Protein AF-A0A2D4G4Z9-F1 (afdb_monomer)

Sequence (163 aa):
LLLPGRHYLNAGLMAASVGGMIYFMLDSSYTGGMACLLGVSGLSSIMGVTLTAAIGGADMPVVITVLNSYSGWALCAEGFLLNNNLMTIVGALIGSSGAILSYIMCVAMNRSLPNVILGGYGTTSTAGGKPMEVVGTHTEVGIDQAIEMIKEANSIIITPGWG

Foldseek 3Di:
DDDVPLVVLLVVLVCVLVVLVVQCVVDPDPVSVVCSVVSNVVSVVVSLCSQLVLADPVLNVLVVLQVQLVVLVVQLVVCVVVVNPVSNVSSNVSNVRSVVVSCVVCVVVQHDPCCRRVVNPDHPPDPPDDPDDDDDDDDDDDPVRVVVVVVPDPDDDDDDDPD

Nearest PDB structures (foldseek):
  6s59-assembly1_A  TM=9.839E-01  e=1.837E-12  Ovis aries
  6que-assembly1_A  TM=9.903E-01  e=2.922E-12  Ovis aries
  6que-assembly1_B  TM=9.699E-01  e=7.644E-10  Ovis aries
  4o9t-assembly3_F  TM=8.627E-01  e=8.461E-04  Thermus thermophilus HB27
  3zsu-assembly1_A  TM=4.792E-01  e=2.767E+00  Thermosynechococcus vestitus BP-1

InterPro domains:
  IPR034300 NADP transhydrogenase beta-like domain [PF02233] (2-163)

Radius of gyration: 24.07 Å; Cα contacts (8 Å, |Δi|>4): 126; chains: 1; bounding box: 61×29×66 Å

Organism: Micrurus corallinus (NCBI:txid54390)

Solvent-accessible surface area (backbone atoms only — not comparable to full-atom values): 9462 Å² total; per-residue (Å²): 95,86,65,88,63,49,68,59,52,50,50,48,46,50,50,50,46,57,52,42,51,57,54,46,72,73,44,89,46,68,69,57,39,51,51,39,54,54,46,41,54,51,44,50,54,53,46,52,52,59,45,56,45,42,37,55,80,90,54,43,72,47,54,54,26,44,50,44,13,49,55,11,49,51,35,26,54,51,12,62,75,69,72,33,70,65,41,30,53,52,10,50,53,41,18,51,50,17,47,53,52,29,48,53,53,24,57,76,66,48,37,54,66,66,38,52,59,70,49,52,88,76,51,86,78,67,73,94,64,81,78,82,79,89,82,86,80,88,85,88,80,55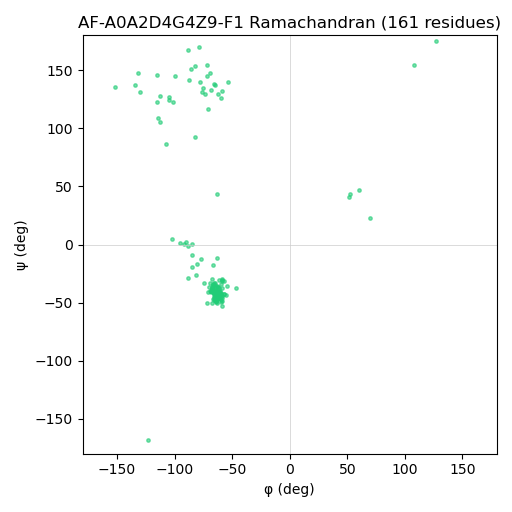,71,71,58,51,54,51,56,58,70,74,48,92,74,87,87,86,85,86,73,94,121

Secondary structure (DSSP, 8-state):
---TTHHHHHHHHHHHHHHHHHHHHH---HHHHHHHHHHHHHHHHHHHHHHHTTS-GGGHHHHHHHHHHHHHHHHHHHHHHTT-HHHHHHHHHHHHHHHHHHHHHHHHTT--HHHHHTT--S-TT--SSPPPPP-S------HHHHHHHHHH-S---------

Mean predicted aligned error: 7.36 Å

Structure (mmCIF, N/CA/C/O backbone):
data_AF-A0A2D4G4Z9-F1
#
_entry.id   AF-A0A2D4G4Z9-F1
#
loop_
_atom_site.group_PDB
_atom_site.id
_atom_site.type_symbol
_atom_site.label_atom_id
_atom_site.label_alt_id
_atom_site.label_comp_id
_atom_site.label_asym_id
_atom_site.label_entity_id
_atom_site.label_seq_id
_atom_site.pdbx_PDB_ins_code
_atom_site.Cartn_x
_atom_site.Cartn_y
_atom_site.Cartn_z
_atom_site.occupancy
_atom_site.B_iso_or_equiv
_atom_site.auth_seq_id
_atom_site.auth_comp_id
_atom_site.auth_asym_id
_atom_site.auth_atom_id
_atom_site.pdbx_PDB_model_num
ATOM 1 N N . LEU A 1 1 ? -9.223 12.419 -6.079 1.00 68.00 1 LEU A N 1
ATOM 2 C CA . LEU A 1 1 ? -9.362 13.034 -7.422 1.00 68.00 1 LEU A CA 1
ATOM 3 C C . LEU A 1 1 ? -9.654 11.922 -8.428 1.00 68.00 1 LEU A C 1
ATOM 5 O O . LEU A 1 1 ? -8.976 10.906 -8.381 1.00 68.00 1 LEU A O 1
ATOM 9 N N . LEU A 1 2 ? -10.681 12.049 -9.276 1.00 74.31 2 LEU A N 1
ATOM 10 C CA . LEU A 1 2 ? -11.082 10.985 -10.212 1.00 74.31 2 LEU A CA 1
ATOM 11 C C . LEU A 1 2 ? -10.865 11.439 -11.659 1.00 74.31 2 LEU A C 1
ATOM 13 O O . LEU A 1 2 ? -11.587 12.295 -12.156 1.00 74.31 2 LEU A O 1
ATOM 17 N N . LEU A 1 3 ? -9.860 10.864 -12.323 1.00 78.19 3 LEU A N 1
ATOM 18 C CA . LEU A 1 3 ? -9.582 11.103 -13.742 1.00 78.19 3 LEU A CA 1
ATOM 19 C C . LEU A 1 3 ? -10.552 10.299 -14.633 1.00 78.19 3 LEU A C 1
ATOM 21 O O . LEU A 1 3 ? -10.811 9.124 -14.336 1.00 78.19 3 LEU A O 1
ATOM 25 N N . PRO A 1 4 ? -11.057 10.876 -15.741 1.00 79.88 4 PRO A N 1
ATOM 26 C CA . PRO A 1 4 ? -11.864 10.134 -16.706 1.00 79.88 4 PRO A CA 1
ATOM 27 C C . PRO A 1 4 ? -11.030 9.001 -17.320 1.00 79.88 4 PRO A C 1
ATOM 29 O O . PRO A 1 4 ? -9.899 9.211 -17.748 1.00 79.88 4 PRO A O 1
ATOM 32 N N . GLY A 1 5 ? -11.565 7.776 -17.329 1.00 82.06 5 GLY A N 1
ATOM 33 C CA . GLY A 1 5 ? -10.870 6.617 -17.903 1.00 82.06 5 GLY A CA 1
ATOM 34 C C . GLY A 1 5 ? -9.636 6.137 -17.122 1.00 82.06 5 GLY A C 1
ATOM 35 O O . GLY A 1 5 ? -8.791 5.464 -17.707 1.00 82.06 5 GLY A O 1
ATOM 36 N N . ARG A 1 6 ? -9.526 6.427 -15.813 1.00 82.31 6 ARG A N 1
ATOM 37 C CA . ARG A 1 6 ? -8.356 6.074 -14.971 1.00 82.31 6 ARG A CA 1
ATOM 38 C C . ARG A 1 6 ? -7.851 4.634 -15.127 1.00 82.31 6 ARG A C 1
ATOM 40 O O . ARG A 1 6 ? -6.650 4.404 -15.095 1.00 82.31 6 ARG A O 1
ATOM 47 N N . HIS A 1 7 ? -8.755 3.666 -15.299 1.00 85.81 7 HIS A N 1
ATOM 48 C CA . HIS A 1 7 ? -8.384 2.256 -15.424 1.00 85.81 7 HIS A CA 1
ATOM 49 C C . HIS A 1 7 ? -7.645 1.991 -16.736 1.00 85.81 7 HIS A C 1
ATOM 51 O O . HIS A 1 7 ? -6.642 1.287 -16.728 1.00 85.81 7 HIS A O 1
ATOM 57 N N . TYR A 1 8 ? -8.080 2.619 -17.832 1.00 88.25 8 TYR A N 1
ATOM 58 C CA . TYR A 1 8 ? -7.391 2.552 -19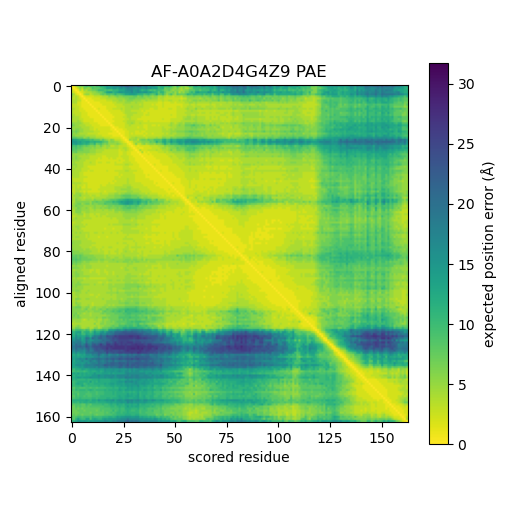.119 1.00 88.25 8 TYR A CA 1
ATOM 59 C C . TYR A 1 8 ? -6.047 3.274 -19.075 1.00 88.25 8 TYR A C 1
ATOM 61 O O . TYR A 1 8 ? -5.067 2.761 -19.605 1.00 88.25 8 TYR A O 1
ATOM 69 N N . LEU A 1 9 ? -5.979 4.425 -18.397 1.00 89.38 9 LEU A N 1
ATOM 70 C CA . LEU A 1 9 ? -4.730 5.165 -18.224 1.00 89.38 9 LEU A CA 1
ATOM 71 C C . LEU A 1 9 ? -3.703 4.349 -17.426 1.00 89.38 9 LEU A C 1
ATOM 73 O O . LEU A 1 9 ? -2.585 4.155 -17.892 1.00 89.38 9 LEU A O 1
ATOM 77 N N . ASN A 1 10 ? -4.092 3.804 -16.271 1.00 89.94 10 ASN A N 1
ATOM 78 C CA . ASN A 1 10 ? -3.200 2.994 -15.438 1.00 89.94 10 ASN A CA 1
ATOM 79 C C . ASN A 1 10 ? -2.799 1.684 -16.132 1.00 89.94 10 ASN A C 1
ATOM 81 O O . ASN A 1 10 ? -1.637 1.290 -16.061 1.00 89.94 10 ASN A O 1
ATOM 85 N N . ALA A 1 11 ? -3.724 1.038 -16.849 1.00 90.25 11 ALA A N 1
ATOM 86 C CA . ALA A 1 11 ? -3.412 -0.142 -17.653 1.00 90.25 11 ALA A CA 1
ATOM 87 C C . ALA A 1 11 ? -2.425 0.187 -18.783 1.00 90.25 11 ALA A C 1
ATOM 89 O O . ALA A 1 11 ? -1.481 -0.565 -19.005 1.00 90.25 11 ALA A O 1
ATOM 90 N N . GLY A 1 12 ? -2.599 1.329 -19.455 1.00 93.12 12 GLY A N 1
ATOM 91 C CA . GLY A 1 12 ? -1.681 1.815 -20.483 1.00 93.12 12 GLY A CA 1
ATOM 92 C C . GLY A 1 12 ? -0.286 2.116 -19.934 1.00 93.12 12 GLY A C 1
ATOM 93 O O . GLY A 1 12 ? 0.700 1.677 -20.518 1.00 93.12 12 GLY A O 1
ATOM 94 N N . LEU A 1 13 ? -0.190 2.794 -18.784 1.00 91.75 13 LEU A N 1
ATOM 95 C CA . LEU A 1 13 ? 1.088 3.065 -18.112 1.00 91.75 13 LEU A CA 1
ATOM 96 C C . LEU A 1 13 ? 1.809 1.771 -17.707 1.00 91.75 13 LEU A C 1
ATOM 98 O O . LEU A 1 13 ? 3.020 1.649 -17.907 1.00 91.75 13 LEU A O 1
ATOM 102 N N . MET A 1 14 ? 1.070 0.791 -17.181 1.00 91.31 14 MET A N 1
ATOM 103 C CA . MET A 1 14 ? 1.620 -0.520 -16.833 1.00 91.31 14 MET A CA 1
ATOM 104 C C . MET A 1 14 ? 2.093 -1.273 -18.083 1.00 91.31 14 MET A C 1
ATOM 106 O O . MET A 1 14 ? 3.218 -1.769 -18.107 1.00 91.31 14 MET A O 1
ATOM 110 N N . ALA A 1 15 ? 1.278 -1.310 -19.140 1.00 93.88 15 ALA A N 1
ATOM 111 C CA . ALA A 1 15 ? 1.630 -1.960 -20.399 1.00 93.88 15 ALA A CA 1
ATOM 112 C C . ALA A 1 15 ? 2.859 -1.314 -21.056 1.00 93.88 15 ALA A C 1
A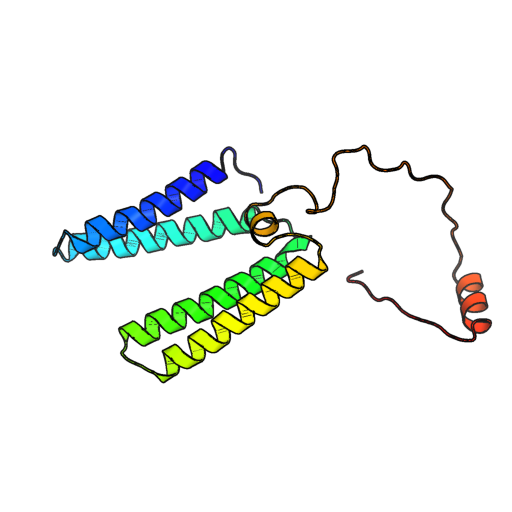TOM 114 O O . ALA A 1 15 ? 3.746 -2.029 -21.514 1.00 93.88 15 ALA A O 1
ATOM 115 N N . ALA A 1 16 ? 2.957 0.019 -21.045 1.00 93.25 16 ALA A N 1
ATOM 116 C CA . ALA A 1 16 ? 4.127 0.744 -21.534 1.00 93.25 16 ALA A CA 1
ATOM 117 C C . ALA A 1 16 ? 5.386 0.428 -20.709 1.00 93.25 16 ALA A C 1
ATOM 119 O O . ALA A 1 16 ? 6.452 0.209 -21.281 1.00 93.25 16 ALA A O 1
ATOM 120 N N . SER A 1 17 ? 5.261 0.340 -19.381 1.00 92.00 17 SER A N 1
ATOM 121 C CA . SER A 1 17 ? 6.384 0.005 -18.493 1.00 92.00 17 SER A CA 1
ATOM 122 C C . SER A 1 17 ? 6.907 -1.415 -18.738 1.00 92.00 17 SER A C 1
ATOM 124 O O . SER A 1 17 ? 8.114 -1.620 -18.841 1.00 92.00 17 SER A O 1
ATOM 126 N N . VAL A 1 18 ? 6.007 -2.394 -18.889 1.00 91.75 18 VAL A N 1
ATOM 127 C CA . VAL A 1 18 ? 6.376 -3.789 -19.194 1.00 91.75 18 VAL A CA 1
ATOM 128 C C . VAL A 1 18 ? 6.897 -3.921 -20.628 1.00 91.75 18 VAL A C 1
ATOM 130 O O . VAL A 1 18 ? 7.896 -4.594 -20.862 1.00 91.75 18 VAL A O 1
ATOM 133 N N . GLY A 1 19 ? 6.277 -3.242 -21.593 1.00 90.56 19 GLY A N 1
ATOM 134 C CA . GLY A 1 19 ? 6.728 -3.228 -22.986 1.00 90.56 19 GLY A CA 1
ATOM 135 C C . GLY A 1 19 ? 8.126 -2.626 -23.151 1.00 90.56 19 GLY A C 1
ATOM 136 O O . GLY A 1 19 ? 8.928 -3.146 -23.926 1.00 90.56 19 GLY A O 1
ATOM 137 N N . GLY A 1 20 ? 8.461 -1.595 -22.368 1.00 89.38 20 GLY A N 1
ATOM 138 C CA . GLY A 1 20 ? 9.802 -1.004 -22.334 1.00 89.38 20 GLY A CA 1
ATOM 139 C C . GLY A 1 20 ? 10.899 -1.998 -21.937 1.00 89.38 20 GLY A C 1
ATOM 140 O O . GLY A 1 20 ? 12.016 -1.902 -22.442 1.00 89.38 20 GLY A O 1
ATOM 141 N N . MET A 1 21 ? 10.578 -3.007 -21.117 1.00 89.06 21 MET A N 1
ATOM 142 C CA . MET A 1 21 ? 11.516 -4.080 -20.763 1.00 89.06 21 MET A CA 1
ATOM 143 C C . MET A 1 21 ? 11.913 -4.928 -21.978 1.00 89.06 21 MET A C 1
ATOM 145 O O . MET A 1 21 ? 13.068 -5.331 -22.087 1.00 89.06 21 MET A O 1
ATOM 149 N N . ILE A 1 22 ? 10.985 -5.173 -22.911 1.00 89.94 22 ILE A N 1
ATOM 150 C CA . ILE A 1 22 ? 11.268 -5.941 -24.133 1.00 89.94 22 ILE A CA 1
ATOM 151 C C . ILE A 1 22 ? 12.291 -5.189 -24.985 1.00 89.94 22 ILE A C 1
ATOM 153 O O . ILE A 1 22 ? 13.293 -5.769 -25.394 1.00 89.94 22 ILE A O 1
ATOM 157 N N . TYR A 1 23 ? 12.072 -3.891 -25.209 1.00 88.94 23 TYR A N 1
ATOM 158 C CA . TYR A 1 23 ? 13.015 -3.063 -25.962 1.00 88.94 23 TYR A CA 1
ATOM 159 C C . TYR A 1 23 ? 14.389 -3.015 -25.275 1.00 88.94 23 TYR A C 1
ATOM 161 O O . TYR A 1 23 ? 15.407 -3.210 -25.933 1.00 88.94 23 TYR A O 1
ATOM 169 N N . PHE A 1 24 ? 14.414 -2.845 -23.949 1.00 91.19 24 PHE A N 1
ATOM 170 C CA . PHE A 1 24 ? 15.646 -2.837 -23.156 1.00 91.19 24 PHE A CA 1
ATOM 171 C C . PHE A 1 24 ? 16.463 -4.138 -23.270 1.00 91.19 24 PHE A C 1
ATOM 173 O O . PHE A 1 24 ? 17.685 -4.097 -23.193 1.00 91.19 24 PHE A O 1
ATOM 180 N N . MET A 1 25 ? 15.810 -5.289 -23.458 1.00 91.00 25 MET A N 1
ATOM 181 C CA . MET A 1 25 ? 16.489 -6.581 -23.631 1.00 91.00 25 MET A CA 1
ATOM 182 C C . MET A 1 25 ? 16.993 -6.823 -25.062 1.00 91.00 25 MET A C 1
ATOM 184 O O . MET A 1 25 ? 17.927 -7.599 -25.252 1.00 91.00 25 MET A O 1
ATOM 188 N N . LEU A 1 26 ? 16.362 -6.213 -26.069 1.00 90.94 26 LEU A N 1
ATOM 189 C CA . LEU A 1 26 ? 16.695 -6.423 -27.483 1.00 90.94 26 LEU A CA 1
ATOM 190 C C . LEU A 1 26 ? 17.780 -5.469 -27.995 1.00 90.94 26 LEU A C 1
ATOM 192 O O . LEU A 1 26 ? 18.509 -5.823 -28.921 1.00 90.94 26 LEU A O 1
ATOM 196 N N . ASP A 1 27 ? 17.876 -4.271 -27.421 1.00 86.69 27 ASP A N 1
ATOM 197 C CA . ASP A 1 27 ? 18.852 -3.254 -27.808 1.00 86.69 27 ASP A CA 1
ATOM 198 C C . ASP A 1 27 ? 20.033 -3.224 -26.826 1.00 86.69 27 ASP A C 1
ATOM 200 O O . ASP A 1 27 ? 19.863 -3.005 -25.630 1.00 86.69 27 ASP A O 1
ATOM 204 N N . SER A 1 28 ? 21.254 -3.411 -27.333 1.00 86.50 28 SER A N 1
ATOM 205 C CA . SER A 1 28 ? 22.488 -3.331 -26.537 1.00 86.50 28 SER A CA 1
ATOM 206 C C . SER A 1 28 ? 23.094 -1.922 -26.500 1.00 86.50 28 SER A C 1
ATOM 208 O O . SER A 1 28 ? 24.180 -1.727 -25.950 1.00 86.50 28 SER A O 1
ATOM 210 N N . SER A 1 29 ? 22.445 -0.934 -27.123 1.00 92.81 29 SER A N 1
ATOM 211 C CA . SER A 1 29 ? 22.910 0.452 -27.127 1.00 92.81 29 SER A CA 1
ATOM 212 C C . SER A 1 29 ? 22.807 1.092 -25.741 1.00 92.81 29 SER A C 1
ATOM 214 O O . SER A 1 29 ? 21.756 1.072 -25.101 1.00 92.81 29 SER A O 1
ATOM 216 N N . TYR A 1 30 ? 23.879 1.762 -25.304 1.00 90.12 30 TYR A N 1
ATOM 217 C CA . TYR A 1 30 ? 23.885 2.533 -24.055 1.00 90.12 30 TYR A CA 1
ATOM 218 C C . TYR A 1 30 ? 22.784 3.603 -24.032 1.00 90.12 30 TYR A C 1
ATOM 220 O O . TYR A 1 30 ? 22.088 3.773 -23.031 1.00 90.12 30 TYR A O 1
ATOM 228 N N . THR A 1 31 ? 22.596 4.306 -25.150 1.00 91.62 31 THR A N 1
ATOM 229 C CA . THR A 1 31 ? 21.581 5.357 -25.271 1.00 91.62 31 THR A CA 1
ATOM 230 C C . THR A 1 31 ? 20.169 4.782 -25.167 1.00 91.62 31 THR A C 1
ATOM 232 O O . THR A 1 31 ? 19.332 5.364 -24.478 1.00 91.62 31 THR A O 1
ATOM 235 N N . GLY A 1 32 ? 19.917 3.626 -25.793 1.00 89.44 32 GLY A N 1
ATOM 236 C CA . GLY A 1 32 ? 18.637 2.920 -25.701 1.00 89.44 32 GLY A CA 1
ATOM 237 C C . GLY A 1 32 ? 18.352 2.437 -24.279 1.00 89.44 32 GLY A C 1
ATOM 238 O O . GLY A 1 32 ? 17.271 2.689 -23.741 1.00 89.44 32 GLY A O 1
ATOM 239 N N . GLY A 1 33 ? 19.356 1.843 -23.628 1.00 90.38 33 GLY A N 1
ATOM 240 C CA . GLY A 1 33 ? 19.263 1.385 -22.244 1.00 90.38 33 GLY A CA 1
ATOM 241 C C . GLY A 1 33 ? 18.954 2.513 -21.255 1.00 90.38 33 GLY A C 1
ATOM 242 O O . GLY A 1 33 ? 18.031 2.404 -20.444 1.00 90.38 33 GLY A O 1
ATOM 243 N N . MET A 1 34 ? 19.674 3.633 -21.362 1.00 92.19 34 MET A N 1
ATOM 244 C CA . MET A 1 34 ? 19.466 4.799 -20.499 1.00 92.19 34 MET A CA 1
ATOM 245 C C . MET A 1 34 ? 18.093 5.446 -20.722 1.00 92.19 34 MET A C 1
ATOM 247 O O . MET A 1 34 ? 17.412 5.804 -19.760 1.00 92.19 34 MET A O 1
ATOM 251 N N . ALA A 1 35 ? 17.655 5.556 -21.980 1.00 91.81 35 ALA A N 1
ATOM 252 C CA . ALA A 1 35 ? 16.330 6.073 -22.307 1.00 91.81 35 ALA A CA 1
ATOM 253 C C . ALA A 1 35 ? 15.216 5.209 -21.696 1.00 91.81 35 ALA A C 1
ATOM 255 O O . ALA A 1 35 ? 14.252 5.751 -21.156 1.00 91.81 35 ALA A O 1
ATOM 256 N N . CYS A 1 36 ? 15.366 3.881 -21.707 1.00 92.50 36 CYS A N 1
ATOM 257 C CA . CYS A 1 36 ? 14.403 2.968 -21.087 1.00 92.50 36 CYS A CA 1
ATOM 258 C C . CYS A 1 36 ? 14.354 3.111 -19.564 1.00 92.50 36 CYS A C 1
ATOM 260 O O . CYS A 1 36 ? 13.261 3.144 -19.000 1.00 92.50 36 CYS A O 1
ATOM 262 N N . LEU A 1 37 ? 15.508 3.241 -18.902 1.00 91.88 37 LEU A N 1
ATOM 263 C CA . LEU A 1 37 ? 15.584 3.448 -17.450 1.00 91.88 37 LEU A CA 1
ATOM 264 C C . LEU A 1 37 ? 14.914 4.758 -17.019 1.00 91.88 37 LEU A C 1
ATOM 266 O O . LEU A 1 37 ? 14.116 4.775 -16.078 1.00 91.88 37 LEU A O 1
ATOM 270 N N . LEU A 1 38 ? 15.192 5.855 -17.724 1.00 94.00 38 LEU A N 1
ATOM 271 C CA . LEU A 1 38 ? 14.544 7.142 -17.462 1.00 94.00 38 LEU A CA 1
ATOM 272 C C . LEU A 1 38 ? 13.047 7.094 -17.790 1.00 94.00 38 LEU A C 1
ATOM 274 O O . LEU A 1 38 ? 12.227 7.598 -17.021 1.00 94.00 38 LEU A O 1
ATOM 278 N N . GLY A 1 39 ? 12.687 6.436 -18.894 1.00 94.12 39 GLY A N 1
ATOM 279 C CA . GLY A 1 39 ? 11.305 6.234 -19.314 1.00 94.12 39 GLY A CA 1
ATOM 280 C C . GLY A 1 39 ? 10.487 5.483 -18.266 1.00 94.12 39 GLY A C 1
ATOM 281 O O . GLY A 1 39 ? 9.454 5.984 -17.826 1.00 94.12 39 GLY A O 1
ATOM 282 N N . VAL A 1 40 ? 10.961 4.322 -17.801 1.00 94.56 40 VAL A N 1
ATOM 283 C CA . VAL A 1 40 ? 10.249 3.528 -16.785 1.00 94.56 40 VAL A CA 1
ATOM 284 C C . V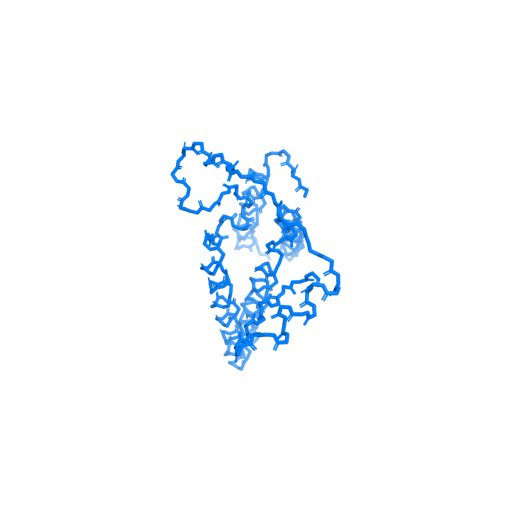AL A 1 40 ? 10.194 4.240 -15.432 1.00 94.56 40 VAL A C 1
ATOM 286 O O . VAL A 1 40 ? 9.171 4.180 -14.751 1.00 94.56 40 VAL A O 1
ATOM 289 N N . SER A 1 41 ? 11.238 4.986 -15.061 1.00 94.25 41 SER A N 1
ATOM 290 C CA . SER A 1 41 ? 11.245 5.811 -13.843 1.00 94.25 41 SER A CA 1
ATOM 291 C C . SER A 1 41 ? 10.183 6.916 -13.897 1.00 94.25 41 SER A C 1
ATOM 293 O O . SER A 1 41 ? 9.444 7.124 -12.933 1.00 94.25 41 SER A O 1
ATOM 295 N N . GLY A 1 42 ? 10.040 7.593 -15.040 1.00 95.44 42 GLY A N 1
ATOM 296 C CA . GLY A 1 42 ? 8.984 8.587 -15.252 1.00 95.44 42 GLY A CA 1
ATOM 297 C C . GLY A 1 42 ? 7.584 7.967 -15.257 1.00 95.44 42 GLY A C 1
ATOM 298 O O . GLY A 1 42 ? 6.694 8.439 -14.547 1.00 95.44 42 GLY A O 1
ATOM 299 N N . LEU A 1 43 ? 7.391 6.877 -16.006 1.00 94.44 43 LEU A N 1
ATOM 300 C CA . LEU A 1 43 ? 6.105 6.178 -16.106 1.00 94.44 43 LEU A CA 1
ATOM 301 C C . LEU A 1 43 ? 5.635 5.641 -14.748 1.00 94.44 43 LEU A C 1
ATOM 303 O O . LEU A 1 43 ? 4.480 5.848 -14.378 1.00 94.44 43 LEU A O 1
ATOM 307 N N . SER A 1 44 ? 6.525 5.003 -13.983 1.00 93.69 44 SER A N 1
ATOM 308 C CA . SER A 1 44 ? 6.218 4.490 -12.640 1.00 93.69 44 SER A CA 1
ATOM 309 C C . SER A 1 44 ? 5.897 5.608 -11.646 1.00 93.69 44 SER A C 1
ATOM 311 O O . SER A 1 44 ? 4.958 5.468 -10.863 1.00 93.69 44 SER A O 1
ATOM 313 N N . SER A 1 45 ? 6.593 6.747 -11.724 1.00 94.19 45 SER A N 1
ATOM 314 C CA . SER A 1 45 ? 6.301 7.922 -10.892 1.00 94.19 45 SER A CA 1
ATOM 315 C C . SER A 1 45 ? 4.898 8.473 -11.168 1.00 94.19 45 SER A C 1
ATOM 317 O O . SER A 1 45 ? 4.115 8.697 -10.242 1.00 94.19 45 SER A O 1
ATOM 319 N N . ILE A 1 46 ? 4.538 8.625 -12.447 1.00 94.12 46 ILE A N 1
ATOM 320 C CA . ILE A 1 46 ? 3.198 9.070 -12.862 1.00 94.12 46 ILE A CA 1
ATOM 321 C C . ILE A 1 46 ? 2.137 8.048 -12.434 1.00 94.12 46 ILE A C 1
ATOM 323 O O . ILE A 1 46 ? 1.076 8.424 -11.925 1.00 94.12 46 ILE A O 1
ATOM 327 N N . MET A 1 47 ? 2.419 6.754 -12.591 1.00 91.19 47 MET A N 1
ATOM 328 C CA . MET A 1 47 ? 1.529 5.677 -12.159 1.00 91.19 47 MET A CA 1
ATOM 329 C C . MET A 1 47 ? 1.299 5.704 -10.638 1.00 91.19 47 MET A C 1
ATOM 331 O O . MET A 1 47 ? 0.166 5.552 -10.184 1.00 91.19 47 MET A O 1
ATOM 335 N N . GLY A 1 48 ? 2.339 5.967 -9.843 1.00 91.44 48 GLY A N 1
ATOM 336 C CA . GLY A 1 48 ? 2.232 6.109 -8.389 1.00 91.44 48 GLY A CA 1
ATOM 337 C C . GLY A 1 48 ? 1.312 7.260 -7.974 1.00 91.44 48 GLY A C 1
ATOM 338 O O . GLY A 1 48 ? 0.435 7.077 -7.123 1.00 91.44 48 GLY A O 1
ATOM 339 N N . VAL A 1 49 ? 1.449 8.424 -8.619 1.00 91.25 49 VAL A N 1
ATOM 340 C CA . VAL A 1 49 ? 0.590 9.595 -8.367 1.00 91.25 49 VAL A CA 1
ATOM 341 C C . VAL A 1 49 ? -0.859 9.314 -8.762 1.00 91.25 49 VAL A C 1
ATOM 343 O O . VAL A 1 49 ? -1.776 9.572 -7.984 1.00 91.25 49 VAL A O 1
ATOM 346 N N . THR A 1 50 ? -1.079 8.768 -9.956 1.00 89.88 50 THR A N 1
ATOM 347 C CA . THR A 1 50 ? -2.426 8.520 -10.496 1.00 89.88 50 THR A CA 1
ATOM 348 C C . THR A 1 50 ? -3.189 7.442 -9.725 1.00 89.88 50 THR A C 1
ATOM 350 O O . THR A 1 50 ? -4.391 7.606 -9.503 1.00 89.88 50 THR A O 1
ATOM 353 N N . LEU A 1 51 ? -2.515 6.380 -9.265 1.00 87.12 51 LEU A N 1
ATOM 354 C CA . LEU A 1 51 ? -3.110 5.368 -8.386 1.00 87.12 51 LEU A CA 1
ATOM 355 C C . LEU A 1 51 ? -3.434 5.944 -7.006 1.00 87.12 51 LEU A C 1
ATOM 357 O O . LEU A 1 51 ? -4.566 5.822 -6.550 1.00 87.12 51 LEU A O 1
ATOM 361 N N . THR A 1 52 ? -2.478 6.617 -6.363 1.00 89.31 52 THR A N 1
ATOM 362 C CA . THR A 1 52 ? -2.647 7.097 -4.981 1.00 89.31 52 THR A CA 1
ATOM 363 C C . THR A 1 52 ? -3.683 8.217 -4.878 1.00 89.31 52 THR A C 1
ATOM 365 O O . THR A 1 52 ? -4.521 8.207 -3.980 1.00 89.31 52 THR A O 1
ATOM 368 N N . ALA A 1 53 ? -3.700 9.158 -5.828 1.00 87.25 53 ALA A N 1
ATOM 369 C CA . ALA A 1 53 ? -4.640 10.285 -5.823 1.00 87.25 53 ALA A CA 1
ATOM 370 C C . ALA A 1 53 ? -6.112 9.869 -6.021 1.00 87.25 53 ALA A C 1
ATOM 372 O O . ALA A 1 53 ? -7.028 10.660 -5.755 1.00 87.25 53 ALA A O 1
ATOM 373 N N . ALA A 1 54 ? -6.345 8.652 -6.516 1.00 83.69 54 ALA A N 1
ATOM 374 C CA . ALA A 1 54 ? -7.673 8.090 -6.723 1.00 83.69 54 ALA A CA 1
ATOM 375 C C . ALA A 1 54 ? -8.256 7.417 -5.467 1.00 83.69 54 ALA A C 1
ATOM 377 O O . ALA A 1 54 ? -9.439 7.064 -5.479 1.00 83.69 54 ALA A O 1
ATOM 378 N N . ILE A 1 55 ? -7.457 7.249 -4.409 1.00 86.06 55 ILE A N 1
ATOM 379 C CA . ILE A 1 55 ? -7.846 6.568 -3.169 1.00 86.06 55 ILE A CA 1
ATOM 380 C C . ILE A 1 55 ? -8.492 7.575 -2.207 1.00 86.06 55 ILE A C 1
ATOM 382 O O . ILE A 1 55 ? -8.110 8.746 -2.148 1.00 86.06 55 ILE A O 1
ATOM 386 N N . GLY A 1 56 ? -9.530 7.138 -1.490 1.00 83.00 56 GLY A N 1
ATOM 387 C CA . GLY A 1 56 ? -10.231 7.971 -0.514 1.00 83.00 56 GLY A CA 1
ATOM 388 C C . GLY A 1 56 ? -9.386 8.210 0.738 1.00 83.00 56 GLY A C 1
ATOM 389 O O . GLY A 1 56 ? -8.678 7.315 1.189 1.00 83.00 56 GLY A O 1
ATOM 390 N N . GLY A 1 57 ? -9.499 9.398 1.343 1.00 83.12 57 GLY A N 1
ATOM 391 C CA . GLY A 1 57 ? -8.718 9.755 2.537 1.00 83.12 57 GLY A CA 1
ATOM 392 C C . GLY A 1 57 ? -8.934 8.812 3.729 1.00 83.12 57 GLY A C 1
ATOM 393 O O . GLY A 1 57 ? -8.000 8.560 4.482 1.00 83.12 57 GLY A O 1
ATOM 394 N N . ALA A 1 58 ? -10.130 8.229 3.855 1.00 82.12 58 ALA A N 1
ATOM 395 C CA . ALA A 1 58 ? -10.444 7.247 4.895 1.00 82.12 58 ALA A CA 1
ATOM 396 C C . ALA A 1 58 ? -9.687 5.914 4.727 1.00 82.12 58 ALA A C 1
ATOM 398 O O . ALA A 1 58 ? -9.372 5.263 5.717 1.00 82.12 58 ALA A O 1
ATOM 399 N N . ASP A 1 59 ? -9.350 5.527 3.492 1.00 86.94 59 ASP A N 1
ATOM 400 C CA . ASP A 1 59 ? -8.612 4.291 3.199 1.00 86.94 59 ASP A CA 1
ATOM 401 C C . ASP A 1 59 ? -7.097 4.523 3.068 1.00 86.94 59 ASP A C 1
ATOM 403 O O . ASP A 1 59 ? -6.336 3.588 2.809 1.00 86.94 59 ASP A O 1
ATOM 407 N N . MET A 1 60 ? -6.635 5.765 3.251 1.00 89.25 60 MET A N 1
ATOM 408 C CA . MET A 1 60 ? -5.226 6.142 3.115 1.00 89.25 60 MET A CA 1
ATOM 409 C C . MET A 1 60 ? -4.264 5.298 3.976 1.00 89.25 60 MET A C 1
ATOM 411 O O . MET A 1 60 ? -3.180 4.972 3.486 1.00 89.25 60 MET A O 1
ATOM 415 N N . PRO A 1 61 ? -4.627 4.856 5.201 1.00 90.81 61 PRO A N 1
ATOM 416 C CA . PRO A 1 61 ? -3.776 3.961 5.984 1.00 90.81 61 PRO A CA 1
ATOM 417 C C . PRO A 1 61 ? -3.410 2.648 5.269 1.00 90.81 61 PRO A C 1
ATOM 419 O O . PRO A 1 61 ? -2.307 2.143 5.459 1.00 90.81 61 PRO A O 1
ATOM 422 N N . VAL A 1 62 ? -4.284 2.115 4.407 1.00 90.75 62 VAL A N 1
ATOM 423 C CA . VAL A 1 62 ? -3.995 0.902 3.617 1.00 90.75 62 VAL A CA 1
ATOM 424 C C . VAL A 1 62 ? -2.937 1.182 2.549 1.00 90.75 62 VAL A C 1
ATOM 426 O O . VAL A 1 62 ? -2.075 0.352 2.280 1.00 90.75 62 VAL A O 1
ATOM 429 N N . VAL A 1 63 ? -2.948 2.373 1.951 1.00 90.50 63 VAL A N 1
ATOM 430 C CA . VAL A 1 63 ? -1.942 2.760 0.947 1.00 90.50 63 VAL A CA 1
ATOM 431 C C . VAL A 1 63 ? -0.554 2.816 1.566 1.00 90.50 63 VAL A C 1
ATOM 433 O O . VAL A 1 63 ? 0.410 2.340 0.970 1.00 90.50 63 VAL A O 1
ATOM 436 N N . ILE A 1 64 ? -0.457 3.356 2.781 1.00 92.88 64 ILE A N 1
ATOM 437 C CA . ILE A 1 64 ? 0.804 3.456 3.521 1.00 92.88 64 ILE A CA 1
ATOM 438 C C . ILE A 1 64 ? 1.416 2.066 3.724 1.00 92.88 64 ILE A C 1
ATOM 440 O O . ILE A 1 64 ? 2.611 1.872 3.498 1.00 92.88 64 ILE A O 1
ATOM 444 N N . THR A 1 65 ? 0.605 1.079 4.101 1.00 94.38 65 THR A N 1
ATOM 445 C CA . THR A 1 65 ? 1.087 -0.278 4.383 1.00 94.38 65 THR A CA 1
ATOM 446 C C . THR A 1 65 ? 1.434 -1.056 3.113 1.00 94.38 65 THR A C 1
ATOM 448 O O . THR A 1 65 ? 2.427 -1.789 3.106 1.00 94.38 65 THR A O 1
ATOM 451 N N . VAL A 1 66 ? 0.722 -0.815 2.008 1.00 93.88 66 VAL A N 1
ATOM 452 C CA . VAL A 1 66 ? 1.075 -1.358 0.685 1.00 93.88 66 VAL A CA 1
ATOM 453 C C . VAL A 1 66 ? 2.394 -0.772 0.180 1.00 93.88 66 VAL A C 1
ATOM 455 O O . VAL A 1 66 ? 3.266 -1.519 -0.263 1.00 93.88 66 VAL A O 1
ATOM 458 N N . LEU A 1 67 ? 2.588 0.547 0.286 1.00 94.25 67 LEU A N 1
ATOM 459 C CA . LEU A 1 67 ? 3.842 1.195 -0.113 1.00 94.25 67 LEU A CA 1
ATOM 460 C C . LEU A 1 67 ? 5.020 0.761 0.770 1.00 94.25 67 LEU A C 1
ATOM 462 O O . LEU A 1 67 ? 6.130 0.604 0.266 1.00 94.25 67 LEU A O 1
ATOM 466 N N . ASN A 1 68 ? 4.776 0.481 2.054 1.00 95.69 68 ASN A N 1
ATOM 467 C CA . ASN A 1 68 ? 5.765 -0.146 2.931 1.00 95.69 68 ASN A CA 1
ATOM 468 C C . ASN A 1 68 ? 6.121 -1.580 2.493 1.00 95.69 68 ASN A C 1
ATOM 470 O O . ASN A 1 68 ? 7.261 -2.008 2.630 1.00 95.69 68 ASN A O 1
ATOM 474 N N . SER A 1 69 ? 5.178 -2.336 1.924 1.00 96.25 69 SER A N 1
ATOM 475 C CA . SER A 1 69 ? 5.516 -3.624 1.308 1.00 96.25 69 SER A CA 1
ATOM 476 C C . SER A 1 69 ? 6.412 -3.426 0.078 1.00 96.25 69 SER A C 1
ATOM 478 O O . SER A 1 69 ? 7.426 -4.108 -0.071 1.00 96.25 69 SER A O 1
ATOM 480 N N . TYR A 1 70 ? 6.085 -2.456 -0.784 1.00 95.88 70 TYR A N 1
ATOM 481 C CA . TYR A 1 70 ? 6.864 -2.163 -1.993 1.00 95.88 70 TYR A CA 1
ATOM 482 C C . TYR A 1 70 ? 8.289 -1.686 -1.712 1.00 95.88 70 TYR A C 1
ATOM 484 O O . TYR A 1 70 ? 9.191 -2.075 -2.453 1.00 95.88 70 TYR A O 1
ATOM 492 N N . SER A 1 71 ? 8.529 -0.921 -0.643 1.00 96.31 71 SER A N 1
ATOM 493 C CA . SER A 1 71 ? 9.898 -0.558 -0.246 1.00 96.31 71 SER A CA 1
ATOM 494 C C . SER A 1 71 ? 10.736 -1.791 0.125 1.00 96.31 71 SER A C 1
ATOM 496 O O . SER A 1 71 ? 11.907 -1.866 -0.243 1.00 96.31 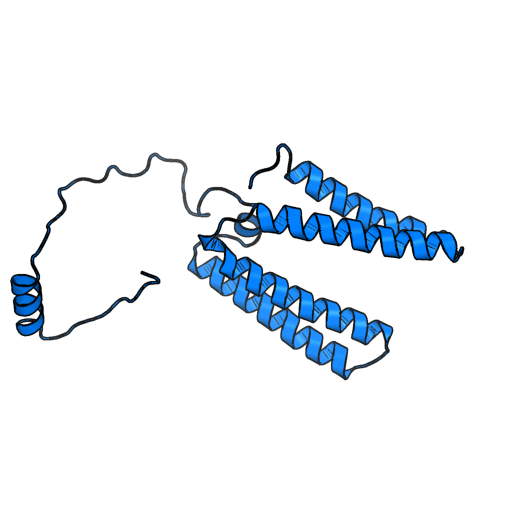71 SER A O 1
ATOM 498 N N . GLY A 1 72 ? 10.130 -2.798 0.765 1.00 96.81 72 GLY A N 1
ATOM 499 C CA . GLY A 1 72 ? 10.776 -4.083 1.042 1.00 96.81 72 GLY A CA 1
ATOM 500 C C . GLY A 1 72 ? 11.140 -4.861 -0.227 1.00 96.81 72 GLY A C 1
ATOM 501 O O . GLY A 1 72 ? 12.278 -5.305 -0.377 1.00 96.81 72 GLY A O 1
ATOM 502 N N . TRP A 1 73 ? 10.215 -4.976 -1.186 1.00 97.06 73 TRP A N 1
ATOM 503 C CA . TRP A 1 73 ? 10.488 -5.655 -2.463 1.00 97.06 73 TRP A CA 1
ATOM 504 C C . TRP A 1 73 ? 11.522 -4.919 -3.324 1.00 97.06 73 TRP A C 1
ATOM 506 O O . TRP A 1 73 ? 12.334 -5.567 -3.986 1.00 97.06 73 TRP A O 1
ATOM 516 N N . ALA A 1 74 ? 11.540 -3.583 -3.282 1.00 96.38 74 ALA A N 1
ATOM 517 C CA . ALA A 1 74 ? 12.586 -2.786 -3.918 1.00 96.38 74 ALA A CA 1
ATOM 518 C C . ALA A 1 74 ? 13.968 -3.094 -3.317 1.00 96.38 74 ALA A C 1
ATOM 520 O O . ALA A 1 74 ? 14.927 -3.293 -4.062 1.00 96.38 74 ALA A O 1
ATOM 521 N N . LEU A 1 75 ? 14.054 -3.241 -1.989 1.00 96.75 75 LEU A N 1
ATOM 522 C CA . LEU A 1 75 ? 15.290 -3.636 -1.309 1.00 96.75 75 LEU A CA 1
ATOM 523 C C . LEU A 1 75 ? 15.732 -5.063 -1.682 1.00 96.75 75 LEU A C 1
ATOM 525 O O . LEU A 1 75 ? 16.927 -5.314 -1.825 1.00 96.75 75 LEU A O 1
ATOM 529 N N . CYS A 1 76 ? 14.795 -5.996 -1.903 1.00 96.69 76 CYS A N 1
ATOM 530 C CA . CYS A 1 76 ? 15.132 -7.315 -2.453 1.00 96.69 76 CYS A CA 1
ATOM 531 C C . CYS A 1 76 ? 15.737 -7.220 -3.858 1.00 96.69 76 CYS A C 1
ATOM 533 O O . CYS A 1 76 ? 16.715 -7.908 -4.145 1.00 96.69 76 CYS A O 1
ATOM 535 N N . ALA A 1 77 ? 15.163 -6.387 -4.731 1.00 95.81 77 ALA A N 1
ATOM 536 C CA . ALA A 1 77 ? 15.676 -6.192 -6.086 1.00 95.81 77 ALA A CA 1
ATOM 537 C C . ALA A 1 77 ? 17.094 -5.596 -6.072 1.00 95.81 77 ALA A C 1
ATOM 539 O O . ALA A 1 77 ? 17.966 -6.064 -6.806 1.00 95.81 77 ALA A O 1
ATOM 540 N N . GLU A 1 78 ? 17.350 -4.629 -5.189 1.00 96.19 78 GLU A N 1
ATOM 541 C CA . GLU A 1 78 ? 18.690 -4.079 -4.962 1.00 96.19 78 GLU A CA 1
ATOM 542 C C . GLU A 1 78 ? 19.657 -5.135 -4.397 1.00 96.19 78 GLU A C 1
ATOM 544 O O . GLU A 1 78 ? 20.797 -5.244 -4.851 1.00 96.19 78 GLU A O 1
ATOM 549 N N . GLY A 1 79 ? 19.190 -5.981 -3.474 1.00 96.38 79 GLY A N 1
ATOM 550 C CA . GLY A 1 79 ? 19.955 -7.109 -2.941 1.00 96.38 79 GLY A CA 1
ATOM 551 C C . GLY A 1 79 ? 20.379 -8.111 -4.017 1.00 96.38 79 GLY A C 1
ATOM 552 O O . GLY A 1 79 ? 21.534 -8.541 -4.024 1.00 96.38 79 GLY A O 1
ATOM 553 N N . PHE A 1 80 ? 19.500 -8.437 -4.971 1.00 96.31 80 PHE A N 1
ATOM 554 C CA . PHE A 1 80 ? 19.861 -9.271 -6.123 1.00 96.31 80 PHE A CA 1
ATOM 555 C C . PHE A 1 80 ? 20.862 -8.583 -7.053 1.00 96.31 80 PHE A C 1
ATOM 557 O O . PHE A 1 80 ? 21.804 -9.230 -7.508 1.00 96.31 80 PHE A O 1
ATOM 564 N N . LEU A 1 81 ? 20.695 -7.281 -7.300 1.00 96.12 81 LEU A N 1
ATOM 565 C CA . LEU A 1 81 ? 21.599 -6.507 -8.152 1.00 96.12 81 LEU A CA 1
ATOM 566 C C . LEU A 1 81 ? 23.023 -6.441 -7.577 1.00 96.12 81 LEU A C 1
ATOM 568 O O . LEU A 1 81 ? 23.996 -6.559 -8.319 1.00 96.12 81 LEU A O 1
ATOM 572 N N . LEU A 1 82 ? 23.145 -6.270 -6.259 1.00 96.75 82 LEU A N 1
ATOM 573 C CA . LEU A 1 82 ? 24.425 -6.158 -5.552 1.00 96.75 82 LEU A CA 1
ATOM 574 C C . LEU A 1 82 ? 24.968 -7.503 -5.044 1.00 96.75 82 LEU A C 1
ATOM 576 O O . LEU A 1 82 ? 26.023 -7.531 -4.411 1.00 96.75 82 LEU A O 1
ATOM 580 N N . ASN A 1 83 ? 24.260 -8.609 -5.300 1.00 96.00 83 ASN A N 1
ATOM 581 C CA . ASN A 1 83 ? 24.573 -9.943 -4.779 1.00 96.00 83 ASN A CA 1
ATOM 582 C C . ASN A 1 83 ? 24.754 -9.960 -3.242 1.00 96.00 83 ASN A C 1
ATOM 584 O O . ASN A 1 83 ? 25.697 -10.546 -2.703 1.00 96.00 83 ASN A O 1
ATOM 588 N N . ASN A 1 84 ? 23.861 -9.267 -2.527 1.00 96.62 84 ASN A N 1
ATOM 589 C CA . ASN A 1 84 ? 23.913 -9.094 -1.079 1.00 96.62 84 ASN A CA 1
ATOM 590 C C . ASN A 1 84 ? 22.751 -9.814 -0.381 1.00 96.62 84 ASN A C 1
ATOM 592 O O . ASN A 1 84 ? 21.619 -9.329 -0.334 1.00 96.62 84 ASN A O 1
ATOM 596 N N . ASN A 1 85 ? 23.070 -10.947 0.250 1.00 95.44 85 ASN A N 1
ATOM 597 C CA . ASN A 1 85 ? 22.099 -11.775 0.966 1.00 95.44 85 ASN A CA 1
ATOM 598 C C . ASN A 1 85 ? 21.386 -11.036 2.108 1.00 95.44 85 ASN A C 1
ATOM 600 O O . ASN A 1 85 ? 20.209 -11.295 2.353 1.00 95.44 85 ASN A O 1
ATOM 604 N N . LEU A 1 86 ? 22.064 -10.114 2.803 1.00 96.38 86 LEU A N 1
ATOM 605 C CA . LEU A 1 86 ? 21.457 -9.374 3.911 1.00 96.38 86 LEU A CA 1
ATOM 606 C C . LEU A 1 86 ? 20.309 -8.492 3.412 1.00 96.38 86 LEU A C 1
ATOM 608 O O . LEU A 1 86 ? 19.227 -8.512 3.992 1.00 96.38 86 LEU A O 1
ATOM 612 N N . MET A 1 87 ? 20.525 -7.761 2.316 1.00 95.88 87 MET A N 1
ATOM 613 C CA . MET A 1 87 ? 19.510 -6.877 1.732 1.00 95.88 87 MET A CA 1
ATOM 614 C C . MET A 1 87 ? 18.306 -7.669 1.228 1.00 95.88 87 MET A C 1
ATOM 616 O O . MET A 1 87 ? 17.168 -7.276 1.475 1.00 95.88 87 MET A O 1
ATOM 620 N N . THR A 1 88 ? 18.541 -8.829 0.614 1.00 96.38 88 THR A N 1
ATOM 621 C CA . THR A 1 88 ? 17.464 -9.718 0.166 1.00 96.38 88 THR A CA 1
ATOM 622 C C . THR A 1 88 ? 16.617 -10.224 1.333 1.00 96.38 88 THR A C 1
ATOM 624 O O . THR A 1 88 ? 15.389 -10.173 1.261 1.00 96.38 88 THR A O 1
ATOM 627 N N . ILE A 1 89 ? 17.249 -10.669 2.426 1.00 97.25 89 ILE A N 1
ATOM 628 C CA . ILE A 1 89 ? 16.545 -11.178 3.615 1.00 97.25 89 ILE A CA 1
ATOM 629 C C . ILE A 1 89 ? 15.761 -10.057 4.308 1.00 97.25 89 ILE A C 1
ATOM 631 O O . ILE A 1 89 ? 14.583 -10.230 4.624 1.00 97.25 89 ILE A O 1
ATOM 635 N N . VAL A 1 90 ? 16.389 -8.898 4.520 1.00 97.50 90 VAL A N 1
ATOM 636 C CA . VAL A 1 90 ? 15.744 -7.742 5.163 1.00 97.50 90 VAL A CA 1
ATOM 637 C C . VAL A 1 90 ? 14.594 -7.214 4.305 1.00 97.50 90 VAL A C 1
ATOM 639 O O . VAL A 1 90 ? 13.510 -6.958 4.829 1.00 97.50 90 VAL A O 1
ATOM 642 N N . GLY A 1 91 ? 14.782 -7.121 2.988 1.00 97.12 91 GLY A N 1
ATOM 643 C CA . GLY A 1 91 ? 13.732 -6.710 2.059 1.00 97.12 91 GLY A CA 1
ATOM 644 C C . GLY A 1 91 ? 12.521 -7.642 2.102 1.00 97.12 91 GLY A C 1
ATOM 645 O O . GLY A 1 91 ? 11.387 -7.172 2.190 1.00 97.12 91 GLY A O 1
ATOM 646 N N . ALA A 1 92 ? 12.745 -8.960 2.149 1.00 97.06 92 ALA A N 1
ATOM 647 C CA . ALA A 1 92 ? 11.668 -9.947 2.196 1.00 97.06 92 ALA A CA 1
ATOM 648 C C . ALA A 1 92 ? 10.889 -9.877 3.521 1.00 97.06 92 ALA A C 1
ATOM 650 O O . ALA A 1 92 ? 9.662 -10.016 3.537 1.00 97.06 92 ALA A O 1
ATOM 651 N N . LEU A 1 93 ? 11.582 -9.607 4.633 1.00 97.31 93 LEU A N 1
ATOM 652 C CA . LEU A 1 93 ? 10.969 -9.393 5.945 1.00 97.31 93 LEU A CA 1
ATOM 653 C C . LEU A 1 93 ? 10.066 -8.147 5.950 1.00 97.31 93 LEU A C 1
ATOM 655 O O . LEU A 1 93 ? 8.914 -8.219 6.381 1.00 97.31 93 LEU A O 1
ATOM 659 N N . ILE A 1 94 ? 10.561 -7.015 5.440 1.00 97.44 94 ILE A N 1
ATOM 660 C CA . ILE A 1 94 ? 9.792 -5.761 5.351 1.00 97.44 94 ILE A CA 1
ATOM 661 C C . ILE A 1 94 ? 8.599 -5.934 4.399 1.00 97.44 94 ILE A C 1
ATOM 663 O O . ILE A 1 94 ? 7.466 -5.590 4.747 1.00 97.44 94 ILE A O 1
ATOM 667 N N . GLY A 1 95 ? 8.839 -6.529 3.226 1.00 96.31 95 GLY A N 1
ATOM 668 C CA . GLY A 1 95 ? 7.837 -6.750 2.187 1.00 96.31 95 GLY A CA 1
ATOM 669 C C . GLY A 1 95 ? 6.672 -7.610 2.670 1.00 96.31 95 GLY A C 1
ATOM 670 O O . GLY A 1 95 ? 5.509 -7.218 2.531 1.00 96.31 95 GLY A O 1
ATOM 671 N N . SER A 1 96 ? 6.976 -8.751 3.292 1.00 96.31 96 SER A N 1
ATOM 672 C CA . SER A 1 96 ? 5.963 -9.657 3.848 1.00 96.31 96 SER A CA 1
ATOM 673 C C . SER A 1 96 ? 5.191 -9.028 5.012 1.00 96.31 96 SER A C 1
ATOM 675 O O . SER A 1 96 ? 3.964 -9.120 5.039 1.00 96.31 96 SER A O 1
ATOM 677 N N . SER A 1 97 ? 5.872 -8.318 5.918 1.00 96.44 97 SER A N 1
ATOM 678 C CA . SER A 1 97 ? 5.237 -7.597 7.030 1.00 96.44 97 SER A CA 1
ATOM 679 C C . SER A 1 97 ? 4.222 -6.555 6.540 1.00 96.44 97 SER A C 1
ATOM 681 O O . SER A 1 97 ? 3.063 -6.561 6.966 1.00 96.44 97 SER A O 1
ATOM 683 N N . GLY A 1 98 ? 4.609 -5.714 5.572 1.00 94.56 98 GLY A N 1
ATOM 684 C CA . GLY A 1 98 ? 3.711 -4.717 4.980 1.00 94.56 98 GLY A CA 1
ATOM 685 C C . GLY A 1 98 ? 2.497 -5.342 4.285 1.00 94.56 98 GLY A C 1
ATOM 686 O O . GLY A 1 98 ? 1.375 -4.854 4.439 1.00 94.56 98 GLY A O 1
ATOM 687 N N . ALA A 1 99 ? 2.694 -6.458 3.576 1.00 93.56 99 ALA A N 1
ATOM 688 C CA . ALA A 1 99 ? 1.612 -7.172 2.899 1.00 93.56 99 ALA A CA 1
ATOM 689 C C . ALA A 1 99 ? 0.595 -7.762 3.893 1.00 93.56 99 ALA A C 1
ATOM 691 O O . ALA A 1 99 ? -0.613 -7.607 3.703 1.00 93.56 99 ALA A O 1
ATOM 692 N N . ILE A 1 100 ? 1.072 -8.383 4.977 1.00 95.25 100 ILE A N 1
ATOM 693 C CA . ILE A 1 100 ? 0.213 -8.948 6.029 1.00 95.25 100 ILE A CA 1
ATOM 694 C C . ILE A 1 100 ? -0.585 -7.842 6.723 1.00 95.25 100 ILE A C 1
ATOM 696 O O . ILE A 1 100 ? -1.794 -7.981 6.912 1.00 95.25 100 ILE A O 1
ATOM 700 N N . LEU A 1 101 ? 0.060 -6.723 7.060 1.00 94.19 101 LEU A N 1
ATOM 701 C CA . LEU A 1 101 ? -0.622 -5.598 7.692 1.00 94.19 101 LEU A CA 1
ATOM 702 C C . LEU A 1 101 ? -1.706 -5.011 6.775 1.00 94.19 101 LEU A C 1
ATOM 704 O O . LEU A 1 101 ? -2.838 -4.810 7.215 1.00 94.19 101 LEU A O 1
ATOM 708 N N . SER A 1 102 ? -1.395 -4.823 5.489 1.00 93.25 102 SER A N 1
ATOM 709 C CA . SER A 1 102 ? -2.362 -4.362 4.479 1.00 93.25 102 SER A CA 1
ATOM 710 C C . SER A 1 102 ? -3.579 -5.288 4.397 1.00 93.25 102 SER A C 1
ATOM 712 O O . SER A 1 102 ? -4.720 -4.824 4.327 1.00 93.25 102 SER A O 1
ATOM 714 N N . TYR A 1 103 ? -3.344 -6.603 4.440 1.00 92.12 103 TYR A N 1
ATOM 715 C CA . TYR A 1 103 ? -4.395 -7.615 4.420 1.00 92.12 103 TYR A CA 1
ATOM 716 C C . TYR A 1 103 ? -5.298 -7.537 5.656 1.00 92.12 103 TYR A C 1
ATOM 718 O O . TYR A 1 103 ? -6.517 -7.464 5.506 1.00 92.12 103 TYR A O 1
ATOM 726 N N . ILE A 1 104 ? -4.724 -7.492 6.863 1.00 93.88 104 ILE A N 1
ATOM 727 C CA . ILE A 1 104 ? -5.496 -7.422 8.115 1.00 93.88 104 ILE A CA 1
ATOM 728 C C . ILE A 1 104 ? -6.359 -6.154 8.150 1.00 93.88 104 ILE A C 1
ATOM 730 O O . ILE A 1 104 ? -7.531 -6.224 8.519 1.00 93.88 104 ILE A O 1
ATOM 734 N N . MET A 1 105 ? -5.821 -5.014 7.708 1.00 92.75 105 MET A N 1
ATOM 735 C CA . MET A 1 105 ? -6.579 -3.761 7.623 1.00 92.75 105 MET A CA 1
ATOM 736 C C . MET A 1 105 ? -7.755 -3.867 6.648 1.00 92.75 105 MET A C 1
ATOM 738 O O . MET A 1 105 ? -8.872 -3.483 6.984 1.00 92.75 105 MET A O 1
ATOM 742 N N . CYS A 1 106 ? -7.530 -4.443 5.464 1.00 89.25 106 CYS A N 1
ATOM 743 C CA . CYS A 1 106 ? -8.588 -4.673 4.479 1.00 89.25 106 CYS A CA 1
ATOM 744 C C . CYS A 1 106 ? -9.704 -5.577 5.034 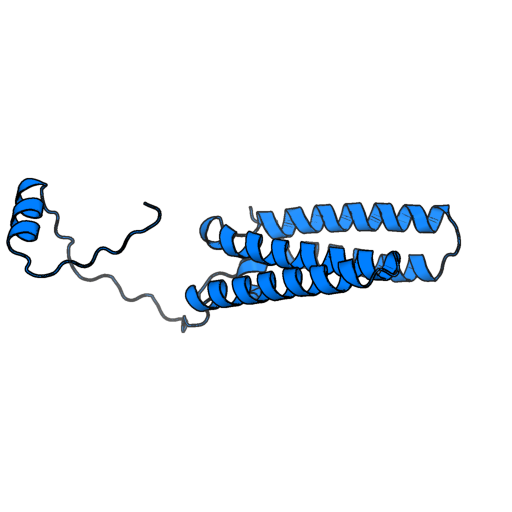1.00 89.25 106 CYS A C 1
ATOM 746 O O . CYS A 1 106 ? -10.888 -5.252 4.911 1.00 89.25 106 CYS A O 1
ATOM 748 N N . VAL A 1 107 ? -9.334 -6.673 5.707 1.00 89.44 107 VAL A N 1
ATOM 749 C CA . VAL A 1 107 ? -10.285 -7.592 6.354 1.00 89.44 107 VAL A CA 1
ATOM 750 C C . VAL A 1 107 ? -11.087 -6.883 7.447 1.00 89.44 107 VAL A C 1
ATOM 752 O O . VAL A 1 107 ? -12.310 -7.005 7.467 1.00 89.44 107 VAL A O 1
ATOM 755 N N . ALA A 1 108 ? -10.435 -6.091 8.303 1.00 88.81 108 ALA A N 1
ATOM 756 C CA . ALA A 1 108 ? -11.104 -5.330 9.360 1.00 88.81 108 ALA A CA 1
ATOM 757 C C . ALA A 1 108 ? -12.119 -4.310 8.810 1.00 88.81 108 ALA A C 1
ATOM 759 O O . ALA A 1 108 ? -13.139 -4.046 9.441 1.00 88.81 108 ALA A O 1
ATOM 760 N N . MET A 1 109 ? -11.869 -3.771 7.614 1.00 86.94 109 MET A N 1
ATOM 761 C CA . MET A 1 109 ? -12.760 -2.830 6.925 1.00 86.94 109 MET A CA 1
ATOM 762 C C . MET A 1 109 ? -13.823 -3.515 6.050 1.00 86.94 109 MET A C 1
ATOM 764 O O . MET A 1 109 ? -14.621 -2.827 5.413 1.00 86.94 109 MET A O 1
ATOM 768 N N . ASN A 1 110 ? -13.834 -4.852 5.977 1.00 85.00 110 ASN A N 1
ATOM 769 C CA . ASN A 1 110 ? -14.693 -5.634 5.081 1.00 85.00 110 ASN A CA 1
ATOM 770 C C . ASN A 1 110 ? -14.614 -5.175 3.606 1.00 85.00 110 ASN A C 1
ATOM 772 O O . ASN A 1 110 ? -15.616 -5.058 2.885 1.00 85.00 110 ASN A O 1
ATOM 776 N N . ARG A 1 111 ? -13.394 -4.863 3.157 1.00 84.69 111 ARG A N 1
ATOM 777 C CA . ARG A 1 111 ? -13.079 -4.465 1.779 1.00 84.69 111 ARG A CA 1
ATOM 778 C C . ARG A 1 111 ? -11.885 -5.264 1.277 1.00 84.69 111 ARG A C 1
ATOM 780 O O . ARG A 1 111 ? -10.996 -5.620 2.036 1.00 84.69 111 ARG A O 1
ATOM 787 N N . SER A 1 112 ? -11.851 -5.557 -0.019 1.00 85.62 112 SER A N 1
ATOM 788 C CA . SER A 1 112 ? -10.706 -6.234 -0.634 1.00 85.62 112 SER A CA 1
ATOM 789 C C . SER A 1 112 ? -9.621 -5.229 -1.036 1.00 85.62 112 SER A C 1
ATOM 791 O O . SER A 1 112 ? -9.918 -4.087 -1.392 1.00 85.62 112 SER A O 1
ATOM 793 N N . LEU A 1 113 ? -8.358 -5.667 -1.042 1.00 84.56 113 LEU A N 1
ATOM 794 C CA . LEU A 1 113 ? -7.221 -4.836 -1.452 1.00 84.56 113 LEU A CA 1
ATOM 795 C C . LEU A 1 113 ? -7.391 -4.234 -2.867 1.00 84.56 113 LEU A C 1
ATOM 797 O O . LEU A 1 113 ? -7.167 -3.031 -3.022 1.00 84.56 113 LEU A O 1
ATOM 801 N N . PRO A 1 114 ? -7.865 -4.984 -3.889 1.00 84.12 114 PRO A N 1
ATOM 802 C CA . PRO A 1 114 ? -8.157 -4.400 -5.196 1.00 84.12 114 PRO A CA 1
ATOM 803 C C . PRO A 1 114 ? -9.244 -3.325 -5.135 1.00 84.12 114 PRO A C 1
ATOM 805 O O . PRO A 1 114 ? -9.118 -2.315 -5.817 1.00 84.12 114 PRO A O 1
ATOM 808 N N . ASN A 1 115 ? -10.278 -3.491 -4.302 1.00 82.50 115 ASN A N 1
ATOM 809 C CA . ASN A 1 115 ? -11.341 -2.490 -4.167 1.00 82.50 115 ASN A CA 1
ATOM 810 C C . ASN A 1 115 ? -10.827 -1.190 -3.539 1.00 82.50 115 ASN A C 1
ATOM 812 O O . ASN A 1 115 ? -11.301 -0.117 -3.911 1.00 82.50 115 ASN A O 1
ATOM 816 N N . VAL A 1 116 ? -9.861 -1.273 -2.622 1.00 83.56 116 VAL A N 1
ATOM 817 C CA . VAL A 1 116 ? -9.228 -0.093 -2.020 1.00 83.56 116 VAL A CA 1
ATOM 818 C C . VAL A 1 116 ? -8.319 0.615 -3.031 1.00 83.56 116 VAL A C 1
ATOM 820 O O . VAL A 1 116 ? -8.483 1.810 -3.261 1.00 83.56 116 VAL A O 1
ATOM 823 N N . ILE A 1 117 ? -7.421 -0.117 -3.701 1.00 83.00 117 ILE A N 1
ATOM 824 C CA . ILE A 1 117 ? -6.445 0.462 -4.645 1.00 83.00 117 ILE A CA 1
ATOM 825 C C . ILE A 1 117 ? -7.117 0.982 -5.924 1.00 83.00 117 ILE A C 1
ATOM 827 O O . ILE A 1 117 ? -6.765 2.044 -6.433 1.00 83.00 117 ILE A O 1
ATOM 831 N N . LEU A 1 118 ? -8.102 0.255 -6.457 1.00 80.19 118 LEU A N 1
ATOM 832 C CA . LEU A 1 118 ? -8.821 0.650 -7.670 1.00 80.19 118 LEU A CA 1
ATOM 833 C C . LEU A 1 118 ? -9.979 1.612 -7.382 1.00 80.19 118 LEU A C 1
ATOM 835 O O . LEU A 1 118 ? -10.655 2.022 -8.323 1.00 80.19 118 LEU A O 1
ATOM 839 N N . GLY A 1 119 ? -10.208 1.986 -6.118 1.00 67.56 119 GLY A N 1
ATOM 840 C CA . GLY A 1 119 ? -11.244 2.935 -5.715 1.00 67.56 119 GLY A CA 1
ATOM 841 C C . GLY A 1 119 ? -12.653 2.473 -6.090 1.00 67.56 119 GLY A C 1
ATOM 842 O O . GLY A 1 119 ? -13.407 3.243 -6.691 1.00 67.56 119 GLY A O 1
ATOM 843 N N . GLY A 1 120 ? -12.973 1.210 -5.807 1.00 65.31 120 GLY A N 1
ATOM 844 C CA . GLY A 1 120 ? -14.312 0.647 -5.959 1.00 65.31 120 GLY A CA 1
ATOM 845 C C . GLY A 1 120 ? -15.244 1.119 -4.840 1.00 65.31 120 GLY A C 1
ATOM 846 O O . GLY A 1 120 ? -14.862 1.117 -3.667 1.00 65.31 120 GLY A O 1
ATOM 847 N N . TYR A 1 121 ? -16.463 1.519 -5.208 1.00 55.91 121 TYR A N 1
ATOM 848 C CA . TYR A 1 121 ? -17.536 1.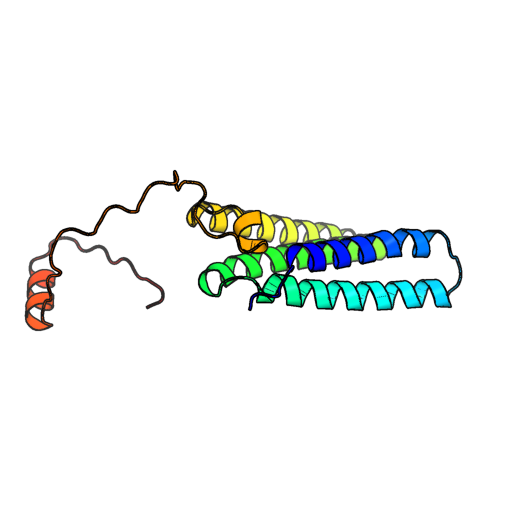834 -4.263 1.00 55.91 121 TYR A CA 1
ATOM 849 C C . TYR A 1 121 ? -18.135 0.540 -3.689 1.00 55.91 121 TYR A C 1
ATOM 851 O O . TYR A 1 121 ? -18.499 -0.354 -4.450 1.00 55.91 121 TYR A O 1
ATOM 859 N N . GLY A 1 122 ? -18.280 0.470 -2.361 1.00 56.06 122 GLY A N 1
ATOM 860 C CA . GLY A 1 122 ? -18.998 -0.603 -1.661 1.00 56.06 122 GLY A CA 1
ATOM 861 C C . GLY A 1 122 ? -18.119 -1.593 -0.884 1.00 56.06 122 GLY A C 1
ATOM 862 O O . GLY A 1 122 ? -16.939 -1.800 -1.178 1.00 56.06 122 GLY A O 1
ATOM 863 N N . THR A 1 123 ? -18.719 -2.202 0.140 1.00 57.81 123 THR A N 1
ATOM 864 C CA . THR A 1 123 ? -18.188 -3.380 0.842 1.00 57.81 123 THR A CA 1
ATOM 865 C C . THR A 1 123 ? -18.540 -4.640 0.052 1.00 57.81 123 THR A C 1
ATOM 867 O O . THR A 1 123 ? -19.543 -4.676 -0.665 1.00 57.81 123 THR A O 1
ATOM 870 N N . THR A 1 124 ? -17.747 -5.702 0.192 1.00 60.12 124 THR A N 1
ATOM 871 C CA . THR A 1 124 ? -17.982 -6.989 -0.497 1.00 60.12 124 THR A CA 1
ATOM 872 C C . THR A 1 124 ? -19.289 -7.677 -0.080 1.00 60.12 124 THR A C 1
ATOM 874 O O . THR A 1 124 ? -19.720 -8.614 -0.744 1.00 60.12 124 THR A O 1
ATOM 877 N N . SER A 1 125 ? -19.937 -7.210 0.992 1.00 57.72 125 SER A N 1
ATOM 878 C CA . SER A 1 125 ? -21.148 -7.805 1.573 1.00 57.72 125 SER A CA 1
ATOM 879 C C . SER A 1 125 ? -22.449 -7.076 1.226 1.00 57.72 125 SER A C 1
ATOM 881 O O . SER A 1 125 ? -23.500 -7.444 1.746 1.00 57.72 125 SER A O 1
ATOM 883 N N . THR A 1 126 ? -22.423 -6.052 0.370 1.00 57.97 126 THR A N 1
ATOM 884 C CA . THR A 1 126 ? -23.659 -5.341 0.008 1.00 57.97 126 THR A CA 1
ATOM 885 C C . THR A 1 126 ? -24.401 -6.115 -1.085 1.00 57.97 126 THR A C 1
ATOM 887 O O . THR A 1 126 ? -24.141 -5.934 -2.273 1.00 57.97 126 THR A O 1
ATOM 890 N N . ALA A 1 127 ? -25.333 -6.995 -0.704 1.00 60.53 127 ALA A N 1
ATOM 891 C CA . ALA A 1 127 ? -26.358 -7.471 -1.633 1.00 60.53 127 ALA A CA 1
ATOM 892 C C . ALA A 1 127 ? -27.152 -6.239 -2.098 1.00 60.53 127 ALA A C 1
ATOM 894 O O . ALA A 1 127 ? -27.589 -5.475 -1.245 1.00 60.53 127 ALA A O 1
ATOM 895 N N . GLY A 1 128 ? -27.271 -6.010 -3.411 1.00 62.19 128 GLY A N 1
ATOM 896 C CA . GLY A 1 128 ? -27.730 -4.762 -4.056 1.00 62.19 128 GLY A CA 1
ATOM 897 C C . GLY A 1 128 ? -29.174 -4.302 -3.786 1.00 62.19 128 GLY A C 1
ATOM 898 O O . GLY A 1 128 ? -29.874 -3.902 -4.713 1.00 62.19 128 GLY A O 1
ATOM 899 N N . GLY A 1 129 ? -29.635 -4.366 -2.541 1.00 72.12 129 GLY A N 1
ATOM 900 C CA . GLY A 1 129 ? -30.889 -3.813 -2.057 1.00 72.12 129 GLY A CA 1
ATOM 901 C C . GLY A 1 129 ? -30.748 -2.364 -1.592 1.00 72.12 129 GLY A C 1
ATOM 902 O O . GLY A 1 129 ? -29.650 -1.836 -1.410 1.00 72.12 129 GLY A O 1
ATOM 903 N N . LYS A 1 130 ? -31.897 -1.714 -1.392 1.00 75.31 130 LYS A N 1
ATOM 904 C CA . LYS A 1 130 ? -31.952 -0.387 -0.775 1.00 75.31 130 LYS A CA 1
ATOM 905 C C . LYS A 1 130 ? -31.496 -0.483 0.690 1.00 75.31 130 LYS A C 1
ATOM 907 O O . LYS A 1 130 ? -31.912 -1.428 1.365 1.00 75.31 130 LYS A O 1
ATOM 912 N N . PRO A 1 131 ? -30.684 0.469 1.189 1.00 76.12 131 PRO A N 1
ATOM 913 C CA . PRO A 1 131 ? -30.387 0.568 2.613 1.00 76.12 131 PRO A CA 1
ATOM 914 C C . PRO A 1 131 ? -31.690 0.638 3.410 1.00 76.12 131 PRO A C 1
ATOM 916 O O . PRO A 1 131 ? -32.638 1.295 2.978 1.00 76.12 131 PRO A O 1
ATOM 919 N N . MET A 1 132 ? -31.741 -0.046 4.553 1.00 81.62 132 MET A N 1
ATOM 920 C CA . MET A 1 132 ? -32.870 0.073 5.471 1.00 81.62 132 MET A CA 1
ATOM 921 C C . MET A 1 132 ? -33.010 1.537 5.901 1.00 81.62 132 MET A C 1
ATOM 923 O O . MET A 1 132 ? -32.016 2.170 6.260 1.00 81.62 132 MET A O 1
ATOM 927 N N . GLU A 1 133 ? -34.228 2.076 5.839 1.00 83.25 133 GLU A N 1
ATOM 928 C CA . GLU A 1 133 ? -34.485 3.432 6.317 1.00 83.25 133 GLU A CA 1
ATOM 929 C C . GLU A 1 133 ? -34.261 3.499 7.827 1.00 83.25 133 GLU A C 1
ATOM 931 O O . GLU A 1 133 ? -34.651 2.600 8.574 1.00 83.25 133 GLU A O 1
ATOM 936 N N . VAL A 1 134 ? -33.602 4.566 8.275 1.00 82.81 134 VAL A N 1
ATOM 937 C CA . VAL A 1 134 ? -33.388 4.809 9.701 1.00 82.81 134 VAL A CA 1
ATOM 938 C C . VAL A 1 134 ? -34.730 5.200 10.310 1.00 82.81 134 VAL A C 1
ATOM 940 O O . VAL A 1 134 ? -35.303 6.227 9.952 1.00 82.81 134 VAL A O 1
ATOM 943 N N . VAL A 1 135 ? -35.230 4.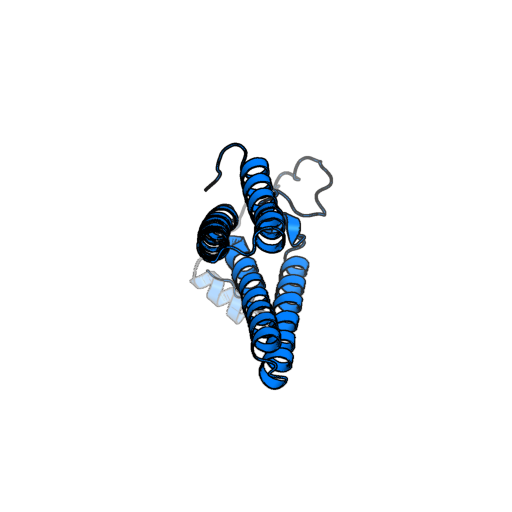377 11.229 1.00 87.75 135 VAL A N 1
ATOM 944 C CA . VAL A 1 135 ? -36.480 4.625 11.953 1.00 87.75 135 VAL A CA 1
ATOM 945 C C . VAL A 1 135 ? -36.145 5.067 13.378 1.00 87.75 135 VAL A C 1
ATOM 947 O O . VAL A 1 135 ? -35.419 4.367 14.079 1.00 87.75 135 VAL A O 1
ATOM 950 N N . GLY A 1 136 ? -36.685 6.209 13.813 1.00 86.31 136 GLY A N 1
ATOM 951 C CA . GLY A 1 136 ? -36.530 6.735 15.176 1.00 86.31 136 GLY A CA 1
ATOM 952 C C . GLY A 1 136 ? -36.031 8.183 15.234 1.00 86.31 136 GLY A C 1
ATOM 953 O O . GLY A 1 136 ? -35.717 8.787 14.211 1.00 86.31 136 GLY A O 1
ATOM 954 N N . THR A 1 137 ? -35.970 8.738 16.446 1.00 90.00 137 THR A N 1
ATOM 955 C CA . THR A 1 137 ? -35.419 10.073 16.741 1.00 90.00 137 THR A CA 1
ATOM 956 C C . THR A 1 137 ? -34.179 9.938 17.616 1.00 90.00 137 THR A C 1
ATOM 958 O O . THR A 1 137 ? -34.129 9.056 18.475 1.00 90.00 137 THR A O 1
ATOM 961 N N . HIS A 1 138 ? -33.186 10.808 17.437 1.00 91.12 138 HIS A N 1
ATOM 962 C CA . HIS A 1 138 ? -32.021 10.839 18.319 1.00 91.12 138 HIS A CA 1
ATOM 963 C C . HIS A 1 138 ? -32.389 11.412 19.699 1.00 91.12 138 HIS A C 1
ATOM 965 O O . HIS A 1 138 ? -33.355 12.163 19.836 1.00 91.12 138 HIS A O 1
ATOM 971 N N . THR A 1 139 ? -31.636 11.037 20.734 1.00 92.31 139 THR A N 1
ATOM 972 C CA . THR A 1 139 ? -31.779 11.582 22.093 1.00 92.31 139 THR A CA 1
ATOM 973 C C . THR A 1 139 ? -30.514 12.346 22.449 1.00 92.31 139 THR A C 1
ATOM 975 O O . THR A 1 139 ? -29.421 11.785 22.404 1.00 92.31 139 THR A O 1
ATOM 978 N N . GLU A 1 140 ? -30.660 13.624 22.786 1.00 94.06 140 GLU A N 1
ATOM 979 C CA . GLU A 1 140 ? -29.559 14.484 23.222 1.00 94.06 140 GLU A CA 1
ATOM 980 C C . GLU A 1 140 ? -29.548 14.593 24.746 1.00 94.06 140 GLU A C 1
ATOM 982 O O . GLU A 1 140 ? -30.601 14.598 25.385 1.00 94.06 140 GLU A O 1
ATOM 987 N N . VAL A 1 141 ? -28.354 14.675 25.330 1.00 93.88 141 VAL A N 1
ATOM 988 C CA . VAL A 1 141 ? -28.157 14.710 26.783 1.00 93.88 141 VAL A CA 1
ATOM 989 C C . VAL A 1 141 ? -27.157 15.807 27.133 1.00 93.88 141 VAL A C 1
ATOM 991 O O . VAL A 1 141 ? -26.146 15.971 26.448 1.00 93.88 141 VAL A O 1
ATOM 994 N N . GLY A 1 142 ? -27.450 16.574 28.184 1.00 95.31 142 GLY A N 1
ATOM 995 C CA . GLY A 1 142 ? -26.565 17.634 28.675 1.00 95.31 142 GLY A CA 1
ATOM 996 C C . GLY A 1 142 ? -25.395 17.097 29.506 1.00 95.31 142 GLY A C 1
ATOM 997 O O . GLY A 1 142 ? -25.378 15.935 29.909 1.00 95.31 142 GLY A O 1
ATOM 998 N N . ILE A 1 143 ? -24.430 17.969 29.815 1.00 95.69 143 ILE A N 1
ATOM 999 C CA . ILE A 1 143 ? -23.234 17.611 30.599 1.00 95.69 143 ILE A CA 1
ATOM 1000 C C . ILE A 1 143 ? -23.617 17.065 31.985 1.00 95.69 143 ILE A C 1
ATOM 1002 O O . ILE A 1 143 ? -23.106 16.024 32.391 1.00 95.69 143 ILE A O 1
ATOM 1006 N N . ASP A 1 144 ? -24.542 17.724 32.688 1.00 95.25 144 ASP A N 1
ATOM 1007 C CA . ASP A 1 144 ? -24.927 17.340 34.054 1.00 95.25 144 ASP A CA 1
ATOM 1008 C C . ASP A 1 144 ? -25.565 15.944 34.107 1.00 95.25 144 ASP A C 1
ATOM 1010 O O . ASP A 1 144 ? -25.206 15.118 34.945 1.00 95.25 144 ASP A O 1
ATOM 1014 N N . GLN A 1 145 ? -26.443 15.647 33.146 1.00 92.94 145 GLN A N 1
ATOM 1015 C CA . GLN A 1 145 ? -27.086 14.339 33.007 1.00 92.94 145 GLN A CA 1
ATOM 1016 C C . GLN A 1 145 ? -26.077 13.249 32.622 1.00 92.94 145 GLN A C 1
ATOM 1018 O O . GLN A 1 145 ? -26.146 12.134 33.132 1.00 92.94 145 GLN A O 1
ATOM 1023 N N . ALA A 1 146 ? -25.103 13.561 31.759 1.00 93.69 146 ALA A N 1
ATOM 1024 C CA . ALA A 1 146 ? -24.032 12.627 31.422 1.00 93.69 146 ALA A CA 1
ATOM 1025 C C . ALA A 1 146 ? -23.180 12.263 32.650 1.00 93.69 146 ALA A C 1
ATOM 1027 O O . ALA A 1 146 ? -22.851 11.092 32.843 1.00 93.69 146 ALA A O 1
ATOM 1028 N N . ILE A 1 147 ? -22.866 13.239 33.508 1.00 95.50 147 ILE A N 1
ATOM 1029 C CA . ILE A 1 147 ? -22.120 13.009 34.754 1.00 95.50 147 ILE A CA 1
ATOM 1030 C C . ILE A 1 147 ? -22.912 12.116 35.715 1.00 95.50 147 ILE A C 1
ATOM 1032 O O . ILE A 1 147 ? -22.325 11.241 36.353 1.00 95.50 147 ILE A O 1
ATOM 1036 N N . GLU A 1 148 ? -24.223 12.323 35.830 1.00 95.38 148 GLU A N 1
ATOM 1037 C CA . GLU A 1 148 ? -25.090 11.503 36.681 1.00 95.38 148 GLU A CA 1
ATOM 1038 C C . GLU A 1 148 ? -25.139 10.048 36.196 1.00 95.38 148 GLU A C 1
ATOM 1040 O O . GLU A 1 148 ? -24.825 9.140 36.966 1.00 95.38 148 GLU A O 1
ATOM 1045 N N . MET A 1 149 ? -25.363 9.829 34.896 1.00 94.25 149 MET A N 1
ATOM 1046 C CA . MET A 1 149 ? -25.343 8.487 34.297 1.00 94.25 149 MET A CA 1
ATOM 1047 C C . MET A 1 149 ? -24.000 7.767 34.491 1.00 94.25 149 MET A C 1
ATOM 1049 O O . MET A 1 149 ? -23.968 6.561 34.728 1.00 94.25 149 MET A O 1
ATOM 1053 N N . ILE A 1 150 ? -22.879 8.496 34.422 1.00 96.00 150 ILE A N 1
ATOM 1054 C CA . ILE A 1 150 ? -21.544 7.934 34.680 1.00 96.00 150 ILE A CA 1
ATOM 1055 C C . ILE A 1 150 ? -21.384 7.528 36.152 1.00 96.00 150 ILE A C 1
ATOM 1057 O O . ILE A 1 150 ? -20.779 6.494 36.426 1.00 96.00 150 ILE A O 1
ATOM 1061 N N . LYS A 1 151 ? -21.912 8.312 37.102 1.00 95.88 151 LYS A N 1
ATOM 1062 C CA . LYS A 1 151 ? -21.825 8.011 38.545 1.00 95.88 151 LYS A CA 1
ATOM 1063 C C . LYS A 1 151 ? -22.661 6.800 38.950 1.00 95.88 151 LYS A C 1
ATOM 1065 O O . LYS A 1 151 ? -22.273 6.088 39.872 1.00 95.88 151 LYS A O 1
ATOM 1070 N N . GLU A 1 152 ? -23.794 6.586 38.289 1.00 96.56 152 GLU A N 1
ATOM 1071 C CA . GLU A 1 152 ? -24.677 5.443 38.548 1.00 96.56 152 GLU A CA 1
ATOM 1072 C C . GLU A 1 152 ? -24.194 4.145 37.877 1.00 96.56 152 GLU A C 1
ATOM 1074 O O . GLU A 1 152 ? -24.616 3.048 38.253 1.00 96.56 152 GLU A O 1
ATOM 1079 N N . ALA A 1 153 ? -23.293 4.238 36.895 1.00 96.50 153 ALA A N 1
ATOM 1080 C CA . ALA A 1 153 ? -22.774 3.080 36.182 1.00 96.50 153 ALA A CA 1
ATOM 1081 C C . ALA A 1 153 ? -21.787 2.263 37.037 1.00 96.50 153 ALA A C 1
ATOM 1083 O O . ALA A 1 153 ? -20.793 2.771 37.547 1.00 96.50 153 ALA A O 1
ATOM 1084 N N . ASN A 1 154 ? -22.006 0.946 37.113 1.00 96.00 154 ASN A N 1
ATOM 1085 C CA . ASN A 1 154 ? -21.091 0.015 37.793 1.00 96.00 154 ASN A CA 1
ATOM 1086 C C . ASN A 1 154 ? -19.926 -0.463 36.902 1.00 96.00 154 ASN A C 1
ATOM 1088 O O . ASN A 1 154 ? -18.930 -0.983 37.402 1.00 96.00 154 ASN A O 1
ATOM 1092 N N . SER A 1 155 ? -20.052 -0.341 35.578 1.00 96.31 155 SER A N 1
ATOM 1093 C CA . SER A 1 155 ? -19.034 -0.743 34.604 1.00 96.31 155 SER A CA 1
ATOM 1094 C C . SER A 1 155 ? -19.156 0.120 33.355 1.00 96.31 155 SER A C 1
ATOM 1096 O O . SER A 1 155 ? -20.262 0.361 32.874 1.00 96.31 155 SER A O 1
ATOM 1098 N N . ILE A 1 156 ? -18.020 0.593 32.844 1.00 96.38 156 ILE A N 1
ATOM 1099 C CA . ILE A 1 156 ? -17.954 1.518 31.712 1.00 96.38 156 ILE A CA 1
ATOM 1100 C C . ILE A 1 156 ? -16.959 0.972 30.689 1.00 96.38 156 ILE A C 1
ATOM 1102 O O . ILE A 1 156 ? -15.829 0.626 31.034 1.00 96.38 156 ILE A O 1
ATOM 1106 N N . ILE A 1 157 ? -17.376 0.932 29.422 1.00 96.38 157 ILE A N 1
ATOM 1107 C CA . ILE A 1 157 ? -16.520 0.631 28.271 1.00 96.38 157 ILE A CA 1
ATOM 1108 C C . ILE A 1 157 ? -16.410 1.898 27.425 1.00 96.38 157 ILE A C 1
ATOM 1110 O O . ILE A 1 157 ? -17.423 2.483 27.050 1.00 96.38 157 ILE A O 1
ATOM 1114 N N . ILE A 1 158 ? -15.180 2.307 27.111 1.00 95.38 158 ILE A N 1
ATOM 1115 C CA . ILE A 1 158 ? -14.893 3.462 26.254 1.00 95.38 158 ILE A CA 1
ATOM 1116 C C . ILE A 1 158 ? -14.434 2.944 24.890 1.00 95.38 158 ILE A C 1
ATOM 1118 O O . ILE A 1 158 ? -13.461 2.196 24.808 1.00 95.38 158 ILE A O 1
ATOM 1122 N N . THR A 1 159 ? -15.110 3.361 23.821 1.00 95.56 159 THR A N 1
ATOM 1123 C CA . THR A 1 159 ? -14.743 3.048 22.431 1.00 95.56 159 THR A CA 1
ATOM 1124 C C . THR A 1 159 ? -14.170 4.297 21.752 1.00 95.56 159 THR A C 1
ATOM 1126 O O . THR A 1 159 ? -14.935 5.060 21.154 1.00 95.56 159 THR A O 1
ATOM 1129 N N . PRO A 1 160 ? -12.855 4.564 21.870 1.00 94.19 160 PRO A N 1
ATOM 1130 C CA . PRO A 1 160 ? -12.249 5.743 21.261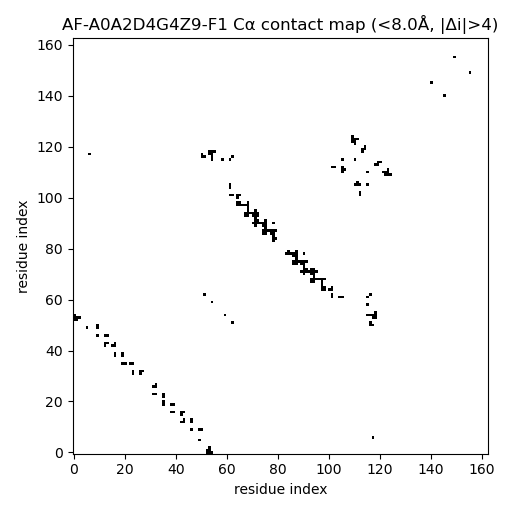 1.00 94.19 160 PRO A CA 1
ATOM 1131 C C . PRO A 1 160 ? -12.237 5.633 19.730 1.00 94.19 160 PRO A C 1
ATOM 1133 O O . PRO A 1 160 ? -12.089 4.545 19.170 1.00 94.19 160 PRO A O 1
ATOM 1136 N N . GLY A 1 161 ? -12.366 6.778 19.061 1.00 91.56 161 GLY A N 1
ATOM 1137 C CA . GLY A 1 161 ? -12.229 6.924 17.612 1.00 91.56 161 GLY A CA 1
ATOM 1138 C C . GLY A 1 161 ? -11.159 7.957 17.254 1.00 91.56 161 GLY A C 1
ATOM 1139 O O . GLY A 1 161 ? -10.399 8.390 18.111 1.00 91.56 161 GLY A O 1
ATOM 1140 N N . TRP A 1 162 ? -11.105 8.357 15.981 1.00 83.94 162 TRP A N 1
ATOM 1141 C CA . TRP A 1 162 ? -10.205 9.424 15.507 1.00 83.94 162 TRP A CA 1
ATOM 1142 C C . TRP A 1 162 ? -10.693 10.844 15.860 1.00 83.94 162 TRP A C 1
ATOM 1144 O O . TRP A 1 162 ? -9.950 11.800 15.661 1.00 83.94 162 TRP A O 1
ATOM 1154 N N . GLY A 1 163 ? -11.952 10.958 16.305 1.00 72.19 163 GLY A N 1
ATOM 1155 C CA . GLY A 1 163 ? -12.637 12.221 16.601 1.00 72.19 163 GLY A CA 1
ATOM 1156 C C . GLY A 1 163 ? -12.030 13.023 17.740 1.00 72.19 163 GLY A C 1
ATOM 1157 O O . GLY A 1 163 ? -11.326 12.429 18.585 1.00 72.19 163 GLY A O 1
#

pLDDT: mean 89.02, std 9.36, range [55.91, 97.5]